Protein AF-A0A1B7NTR4-F1 (afdb_monomer_lite)

Foldseek 3Di:
DWDKADFDFDALVCPCLLPLCVCVAPPHDRVDDDDLQRQAQTEGRMETPDDDDDPVCPPVCVSLVVLVVVLVVQLVVSVVSNHQWYKYKYKDQPPPVVVVVSVVVNAKDWGDDDPSVVPPDDPPRDITMIMHIGGNDPPPPD

Radius of gyration: 15.27 Å; chains: 1; bounding box: 39×49×37 Å

Sequence (142 aa):
MIVLFGPRALPADGSESNTPWKPFLPPANLTEPPDPSSIADCEAAYIALSMSVLVEARRQGLGRKLVGASTEAARVEAISMRASRANIGLWVEAKNDAAQRLYQGCGYSFLPDDPALNAGHGVQIPQVTMGRLVDLFGDTSG

pLDDT: mean 89.48, std 12.36, range [36.53, 98.06]

Secondary structure (DSSP, 8-state):
-EEEEEEEEE-TTSTTTT-TTGGGSTT--TTSPP-HHHHTTSEEEEEEEEE---GGGTTSSHHHHHHHHHHHHHHHHHHHTT-SEEEEEEEEETT-HHHHHHHHTTT-EEPPP-GGGTTS-SS---EEEEEEEEESS-----

Structure (mmCIF, N/CA/C/O backbone):
data_AF-A0A1B7NTR4-F1
#
_entry.id   AF-A0A1B7NTR4-F1
#
loop_
_atom_site.group_PDB
_atom_site.id
_atom_site.type_symbol
_atom_site.label_atom_id
_atom_site.label_alt_id
_atom_site.label_comp_id
_atom_site.label_asym_id
_atom_site.label_entity_id
_atom_site.label_seq_id
_atom_site.pdbx_PDB_ins_code
_atom_site.Cartn_x
_atom_site.Cartn_y
_atom_site.Cartn_z
_atom_site.occupancy
_atom_site.B_iso_or_equiv
_atom_site.auth_seq_id
_atom_site.auth_comp_id
_atom_site.auth_asym_id
_atom_site.auth_atom_id
_atom_site.pdbx_PDB_model_num
ATOM 1 N N . MET A 1 1 ? -16.132 -0.364 2.810 1.00 86.62 1 MET A N 1
ATOM 2 C CA . MET A 1 1 ? -15.562 -0.053 1.483 1.00 86.62 1 MET A CA 1
ATOM 3 C C . MET A 1 1 ? -14.103 0.314 1.663 1.00 86.62 1 MET A C 1
ATOM 5 O O . MET A 1 1 ? -13.777 0.883 2.700 1.00 86.62 1 MET A O 1
ATOM 9 N N . ILE A 1 2 ? -13.253 -0.016 0.695 1.00 91.88 2 ILE A N 1
ATOM 10 C CA . ILE A 1 2 ? -11.892 0.512 0.595 1.00 91.88 2 ILE A CA 1
ATOM 11 C C . ILE A 1 2 ? -11.616 0.876 -0.864 1.00 91.88 2 ILE A C 1
ATOM 13 O O . ILE A 1 2 ? -12.064 0.156 -1.754 1.00 91.88 2 ILE A O 1
ATOM 17 N N . VAL A 1 3 ? -10.948 2.004 -1.096 1.00 92.69 3 VAL A N 1
ATOM 18 C CA . VAL A 1 3 ? -10.570 2.477 -2.434 1.00 92.69 3 VAL A CA 1
ATOM 19 C C . VAL A 1 3 ? -9.054 2.455 -2.537 1.00 92.69 3 VAL A C 1
ATOM 21 O O . VAL A 1 3 ? -8.384 3.131 -1.755 1.00 92.69 3 VAL A O 1
ATOM 24 N N . LEU A 1 4 ? -8.544 1.684 -3.495 1.00 93.69 4 LEU A N 1
ATOM 25 C CA . LEU A 1 4 ? -7.140 1.685 -3.886 1.00 93.69 4 LEU A CA 1
ATOM 26 C C . LEU A 1 4 ? -6.963 2.501 -5.162 1.00 93.69 4 LEU A C 1
ATOM 28 O O . LEU A 1 4 ? -7.804 2.449 -6.058 1.00 93.69 4 LEU A O 1
ATOM 32 N N . PHE A 1 5 ? -5.864 3.237 -5.228 1.00 92.38 5 PHE A N 1
ATOM 33 C CA . PHE A 1 5 ? -5.455 4.011 -6.385 1.00 92.38 5 PHE A CA 1
ATOM 34 C C . PHE A 1 5 ? -4.047 3.599 -6.813 1.00 92.38 5 PHE A C 1
ATOM 36 O O . PHE A 1 5 ? -3.170 3.464 -5.961 1.00 92.38 5 PHE A O 1
ATOM 43 N N . GLY A 1 6 ? -3.843 3.383 -8.111 1.00 93.06 6 GLY A N 1
ATOM 44 C CA . GLY A 1 6 ? -2.630 2.785 -8.670 1.00 93.06 6 GLY A CA 1
ATOM 45 C C . GLY A 1 6 ? -2.956 1.651 -9.652 1.00 93.06 6 GLY A C 1
ATOM 46 O O . GLY A 1 6 ? -4.117 1.533 -10.046 1.00 93.06 6 GLY A O 1
ATOM 47 N N . PRO A 1 7 ? -1.955 0.837 -10.030 1.00 95.06 7 PRO A N 1
ATOM 48 C CA . PRO A 1 7 ? -0.551 0.964 -9.633 1.00 95.06 7 PRO A CA 1
ATOM 49 C C . PRO A 1 7 ? 0.195 2.115 -10.320 1.00 95.06 7 PRO A C 1
ATOM 51 O O . PRO A 1 7 ? -0.222 2.620 -11.359 1.00 95.06 7 PRO A O 1
ATOM 54 N N . ARG A 1 8 ? 1.338 2.507 -9.750 1.00 95.19 8 ARG A N 1
ATOM 55 C CA . ARG A 1 8 ? 2.388 3.295 -10.419 1.00 95.19 8 ARG A CA 1
ATOM 56 C C . ARG A 1 8 ? 3.764 2.716 -10.122 1.00 95.19 8 ARG A C 1
ATOM 58 O O . ARG A 1 8 ? 3.946 2.088 -9.085 1.00 95.19 8 ARG A O 1
ATOM 65 N N . ALA A 1 9 ? 4.715 2.926 -11.025 1.00 95.44 9 ALA A N 1
ATOM 66 C CA . ALA A 1 9 ? 6.058 2.386 -10.875 1.00 95.44 9 ALA A CA 1
ATOM 67 C C . ALA A 1 9 ? 6.826 3.108 -9.764 1.00 95.44 9 ALA A C 1
ATOM 69 O O . ALA A 1 9 ? 6.851 4.340 -9.710 1.00 95.44 9 ALA A O 1
ATOM 70 N N . LEU A 1 10 ? 7.498 2.325 -8.930 1.00 95.81 10 LEU A N 1
ATOM 71 C CA . LEU A 1 10 ? 8.588 2.757 -8.068 1.00 95.81 10 LEU A CA 1
ATOM 72 C C . LEU A 1 10 ? 9.858 1.956 -8.396 1.00 95.81 10 LEU A C 1
ATOM 74 O O . LEU A 1 10 ? 9.757 0.811 -8.852 1.00 95.81 10 LEU A O 1
ATOM 78 N N . PRO A 1 11 ? 11.054 2.527 -8.161 1.00 95.06 11 PRO A N 1
ATOM 79 C CA . PRO A 1 11 ? 12.312 1.813 -8.337 1.00 95.06 11 PRO A CA 1
ATOM 80 C C . PRO A 1 11 ? 12.326 0.466 -7.605 1.00 95.06 11 PRO A C 1
ATOM 82 O O . PRO A 1 11 ? 11.929 0.371 -6.447 1.00 95.06 11 PRO A O 1
ATOM 85 N N . ALA A 1 12 ? 12.816 -0.576 -8.278 1.00 93.00 12 ALA A N 1
ATOM 86 C CA . ALA A 1 12 ? 12.866 -1.940 -7.745 1.00 93.00 12 ALA A CA 1
ATOM 87 C C . ALA A 1 12 ? 13.892 -2.132 -6.614 1.00 93.00 12 ALA A C 1
ATOM 89 O O . ALA A 1 12 ? 13.837 -3.113 -5.876 1.00 93.00 12 ALA A O 1
ATOM 90 N N . ASP A 1 13 ? 14.847 -1.208 -6.491 1.00 92.81 13 ASP A N 1
ATOM 91 C CA . ASP A 1 13 ? 15.928 -1.251 -5.504 1.00 92.81 13 ASP A CA 1
ATOM 92 C C . ASP A 1 13 ? 15.470 -0.908 -4.074 1.00 92.81 13 ASP A C 1
ATOM 94 O O . ASP A 1 13 ? 16.250 -1.013 -3.128 1.00 92.81 13 ASP A O 1
ATOM 98 N N . GLY A 1 14 ? 14.205 -0.514 -3.900 1.00 91.81 14 GLY A N 1
ATOM 99 C CA . GLY A 1 14 ? 13.627 -0.147 -2.612 1.00 91.81 14 GLY A CA 1
ATOM 100 C C . GLY A 1 14 ? 14.039 1.212 -2.070 1.00 91.81 14 GLY A C 1
ATOM 101 O O . GLY A 1 14 ? 13.653 1.556 -0.952 1.00 91.81 14 GLY A O 1
ATOM 102 N N . SER A 1 15 ? 14.776 2.007 -2.848 1.00 92.88 15 SER A N 1
ATOM 103 C CA . SER A 1 15 ? 15.200 3.357 -2.458 1.00 92.88 15 SER A CA 1
ATOM 104 C C . SER A 1 15 ? 14.021 4.276 -2.117 1.00 92.88 15 SER A C 1
ATOM 106 O O . SER A 1 15 ? 14.155 5.180 -1.291 1.00 92.88 15 SER A O 1
ATOM 108 N N . GLU A 1 16 ? 12.850 4.010 -2.698 1.00 94.31 16 GLU A N 1
ATOM 109 C CA . GLU A 1 16 ? 11.631 4.801 -2.525 1.00 94.31 16 GLU A CA 1
ATOM 110 C C . GLU A 1 16 ? 10.479 4.015 -1.878 1.00 94.31 16 GLU A C 1
ATOM 112 O O . GLU A 1 16 ? 9.351 4.502 -1.820 1.00 94.31 16 GLU A O 1
ATOM 117 N N . SER A 1 17 ? 10.727 2.818 -1.324 1.00 95.19 17 SER A N 1
ATOM 118 C CA . SER A 1 17 ? 9.637 2.009 -0.756 1.00 95.19 17 SER A CA 1
ATOM 119 C C . SER A 1 17 ? 8.926 2.685 0.423 1.00 95.19 17 SER A C 1
ATOM 121 O O . SER A 1 17 ? 7.766 2.384 0.698 1.00 95.19 17 SER A O 1
ATOM 123 N N . ASN A 1 18 ? 9.601 3.608 1.114 1.00 95.88 18 ASN A N 1
ATOM 124 C CA . ASN A 1 18 ? 9.036 4.361 2.235 1.00 95.88 18 ASN A CA 1
ATOM 125 C C . ASN A 1 18 ? 8.164 5.552 1.807 1.00 95.88 18 ASN A C 1
ATOM 127 O O . ASN A 1 18 ? 7.592 6.214 2.669 1.00 95.88 18 ASN A O 1
ATOM 131 N N . THR A 1 19 ? 8.054 5.836 0.507 1.00 94.56 19 THR A N 1
ATOM 132 C CA . THR A 1 19 ? 7.269 6.954 -0.035 1.00 94.56 19 THR A CA 1
ATOM 133 C C . THR A 1 19 ? 6.333 6.498 -1.168 1.00 94.56 19 THR A C 1
ATOM 135 O O . THR A 1 19 ? 6.366 7.048 -2.271 1.00 94.56 19 THR A O 1
ATOM 138 N N . PRO A 1 20 ? 5.422 5.530 -0.914 1.00 94.81 20 PRO A N 1
ATOM 139 C CA . PRO A 1 20 ? 4.531 4.944 -1.929 1.00 94.81 20 PRO A CA 1
ATOM 140 C C . PRO A 1 20 ? 3.629 5.950 -2.659 1.00 94.81 20 PRO A C 1
ATOM 142 O O . PRO A 1 20 ? 3.102 5.660 -3.729 1.00 94.81 20 PRO A O 1
ATOM 145 N N . TRP A 1 21 ? 3.445 7.147 -2.104 1.00 92.81 21 TRP A N 1
ATOM 146 C CA . TRP A 1 21 ? 2.666 8.227 -2.707 1.00 92.81 21 TRP A CA 1
ATOM 147 C C . TRP A 1 21 ? 3.432 9.067 -3.729 1.00 92.81 21 TRP A C 1
ATOM 149 O O . TRP A 1 21 ? 2.800 9.781 -4.505 1.00 92.81 21 TRP A O 1
ATOM 159 N N . LYS A 1 22 ? 4.768 9.011 -3.755 1.00 92.19 22 LYS A N 1
ATOM 160 C CA . LYS A 1 22 ? 5.596 9.892 -4.589 1.00 92.19 22 LYS A CA 1
ATOM 161 C C . LYS A 1 22 ? 5.212 9.875 -6.082 1.00 92.19 22 LYS A C 1
ATOM 163 O O . LYS A 1 22 ? 5.091 10.964 -6.643 1.00 92.19 22 LYS A O 1
ATOM 168 N N . PRO A 1 23 ? 4.898 8.726 -6.721 1.00 92.19 23 PRO A N 1
ATOM 169 C CA . PRO A 1 23 ? 4.478 8.688 -8.131 1.00 92.19 23 PRO A CA 1
ATOM 170 C C . PRO A 1 23 ? 3.113 9.335 -8.418 1.00 92.19 23 PRO A C 1
ATOM 172 O O . PRO A 1 23 ? 2.726 9.489 -9.579 1.00 92.19 23 PRO A O 1
ATOM 175 N N . PHE A 1 24 ? 2.359 9.658 -7.367 1.00 91.19 24 PHE A N 1
ATOM 176 C CA . PHE A 1 24 ? 1.021 10.239 -7.423 1.00 91.19 24 PHE A CA 1
ATOM 177 C C . PHE A 1 24 ? 1.013 11.736 -7.085 1.00 91.19 24 PHE A C 1
ATOM 179 O O . PHE A 1 24 ? -0.036 12.375 -7.158 1.00 91.19 24 PHE A O 1
ATOM 186 N N . LEU A 1 25 ? 2.161 12.305 -6.710 1.00 88.94 25 LEU A N 1
ATOM 187 C CA . LEU A 1 25 ? 2.305 13.735 -6.459 1.00 88.94 25 LEU A CA 1
ATOM 188 C C . LEU A 1 25 ? 2.560 14.499 -7.771 1.00 88.94 25 LEU A C 1
ATOM 190 O O . LEU A 1 25 ? 3.062 13.918 -8.738 1.00 88.94 25 LEU A O 1
ATOM 194 N N . PRO A 1 26 ? 2.232 15.804 -7.839 1.00 84.75 26 PRO A N 1
ATOM 195 C CA . PRO A 1 26 ? 2.530 16.628 -9.007 1.00 84.75 26 PRO A CA 1
ATOM 196 C C . PRO A 1 26 ? 3.996 16.482 -9.451 1.00 84.75 26 PRO A C 1
ATOM 198 O O . PRO A 1 26 ? 4.887 16.477 -8.600 1.00 84.75 26 PRO A O 1
ATOM 201 N N . PRO A 1 27 ? 4.269 16.380 -10.765 1.00 86.06 27 PRO A N 1
ATOM 202 C CA . PRO A 1 27 ? 3.379 16.659 -11.897 1.00 86.06 27 PRO A CA 1
ATOM 203 C C . PRO A 1 27 ? 2.569 15.449 -12.415 1.00 86.06 27 PRO A C 1
ATOM 205 O O . PRO A 1 27 ? 2.167 15.444 -13.576 1.00 86.06 27 PRO A O 1
ATOM 208 N N . ALA A 1 28 ? 2.332 14.416 -11.600 1.00 85.19 28 ALA A N 1
ATOM 209 C CA . ALA A 1 28 ? 1.614 13.213 -12.021 1.00 85.19 28 ALA A CA 1
ATOM 210 C C . ALA A 1 28 ? 0.239 13.496 -12.665 1.00 85.19 28 ALA A C 1
ATOM 212 O O . ALA A 1 28 ? -0.614 14.169 -12.084 1.00 85.19 28 ALA A O 1
ATOM 213 N N . ASN A 1 29 ? -0.010 12.904 -13.839 1.00 86.38 29 ASN A N 1
ATOM 214 C CA . ASN A 1 29 ? -1.332 12.888 -14.459 1.00 86.38 29 ASN A CA 1
ATOM 215 C C . ASN A 1 29 ? -2.181 11.742 -13.890 1.00 86.38 29 ASN A C 1
ATOM 217 O O . ASN A 1 29 ? -2.050 10.601 -14.324 1.00 86.38 29 ASN A O 1
ATOM 221 N N . LEU A 1 30 ? -3.050 12.029 -12.921 1.00 84.38 30 LEU A N 1
ATOM 222 C CA . LEU A 1 30 ? -3.840 11.014 -12.210 1.00 84.38 30 LEU A CA 1
ATOM 223 C C . LEU A 1 30 ? -5.012 10.433 -13.024 1.00 84.38 30 LEU A C 1
ATOM 225 O O . LEU A 1 30 ? -5.661 9.503 -12.556 1.00 84.38 30 LEU A O 1
ATOM 229 N N . THR A 1 31 ? -5.299 10.955 -14.219 1.00 85.50 31 THR A N 1
ATOM 230 C CA . THR A 1 31 ? -6.350 10.413 -15.103 1.00 85.50 31 THR A CA 1
ATOM 231 C C . THR A 1 31 ? -5.808 9.439 -16.145 1.00 85.50 31 THR A C 1
ATOM 233 O O . THR A 1 31 ? -6.587 8.780 -16.832 1.00 85.50 31 THR A O 1
ATOM 236 N N . GLU A 1 32 ? -4.484 9.336 -16.264 1.00 84.75 32 GLU A N 1
ATOM 237 C CA . GLU A 1 32 ? -3.830 8.395 -17.162 1.00 84.75 32 GLU A CA 1
ATOM 238 C C . GLU A 1 32 ? -3.915 6.970 -16.596 1.00 84.75 32 GLU A C 1
ATOM 240 O O . GLU A 1 32 ? -3.587 6.764 -15.419 1.00 84.75 32 GLU A O 1
ATOM 245 N N . PRO A 1 33 ? -4.361 5.983 -17.397 1.00 82.56 33 PRO A N 1
ATOM 246 C CA . PRO A 1 33 ? -4.359 4.595 -16.967 1.00 82.56 33 PRO A CA 1
ATOM 247 C C . PRO A 1 33 ? -2.919 4.096 -16.774 1.00 82.56 33 PRO A C 1
ATOM 249 O O . PRO A 1 33 ? -2.016 4.535 -17.486 1.00 82.56 33 PRO A O 1
ATOM 252 N N . PRO A 1 34 ? -2.688 3.157 -15.845 1.00 81.81 34 PRO A N 1
ATOM 253 C CA . PRO A 1 34 ? -1.375 2.550 -15.680 1.00 81.81 34 PRO A CA 1
ATOM 254 C C . PRO A 1 34 ? -0.967 1.803 -16.955 1.00 81.81 34 PRO A C 1
ATOM 256 O O . PRO A 1 34 ? -1.748 1.018 -17.493 1.00 81.81 34 PRO A O 1
ATOM 259 N N . ASP A 1 35 ? 0.264 2.023 -17.416 1.00 86.75 35 ASP A N 1
ATOM 260 C CA . ASP A 1 35 ? 0.887 1.222 -18.470 1.00 86.75 35 ASP A CA 1
ATOM 261 C C . ASP A 1 35 ? 1.553 -0.010 -17.832 1.00 86.75 35 ASP A C 1
ATOM 263 O O . ASP A 1 35 ? 2.566 0.151 -17.142 1.00 86.75 35 ASP A O 1
ATOM 267 N N . PRO A 1 36 ? 1.053 -1.241 -18.061 1.00 87.56 36 PRO A N 1
ATOM 268 C CA . PRO A 1 36 ? 1.641 -2.450 -17.485 1.00 87.56 36 PRO A CA 1
ATOM 269 C C . PRO A 1 36 ? 3.126 -2.629 -17.820 1.00 87.56 36 PRO A C 1
ATOM 271 O O . PRO A 1 36 ? 3.861 -3.221 -17.034 1.00 87.56 36 PRO A O 1
ATOM 274 N N . SER A 1 37 ? 3.593 -2.119 -18.966 1.00 89.69 37 SER A N 1
ATOM 275 C CA . SER A 1 37 ? 5.003 -2.225 -19.351 1.00 89.69 37 SER A CA 1
ATOM 276 C C . SER A 1 37 ? 5.919 -1.358 -18.488 1.00 89.69 37 SER A C 1
ATOM 278 O O . SER A 1 37 ? 7.049 -1.754 -18.219 1.00 89.69 37 SER A O 1
ATOM 280 N N . SER A 1 38 ? 5.404 -0.232 -17.985 1.00 90.88 38 SER A N 1
ATOM 281 C CA . SER A 1 38 ? 6.121 0.668 -17.075 1.00 90.88 38 SER A CA 1
ATOM 282 C C . SER A 1 38 ? 6.257 0.116 -15.652 1.00 90.88 38 SER A C 1
ATOM 284 O O . SER A 1 38 ? 7.097 0.585 -14.892 1.00 90.88 38 SER A O 1
ATOM 286 N N . ILE A 1 39 ? 5.427 -0.869 -15.290 1.00 95.62 39 ILE A N 1
ATOM 287 C CA . ILE A 1 39 ? 5.394 -1.506 -13.966 1.00 95.62 39 ILE A CA 1
ATOM 288 C C . ILE A 1 39 ? 6.246 -2.781 -13.924 1.00 95.62 39 ILE A C 1
ATOM 290 O O . ILE A 1 39 ? 6.643 -3.216 -12.843 1.00 95.62 39 ILE A O 1
ATOM 294 N N . ALA A 1 40 ? 6.519 -3.393 -15.079 1.00 95.62 40 ALA A N 1
ATOM 295 C CA . ALA A 1 40 ? 7.290 -4.627 -15.150 1.00 95.62 40 ALA A CA 1
ATOM 296 C C . ALA A 1 40 ? 8.660 -4.460 -14.474 1.00 95.62 40 ALA A C 1
ATOM 298 O O . ALA A 1 40 ? 9.351 -3.467 -14.687 1.00 95.62 40 ALA A O 1
ATOM 299 N N . ASP A 1 41 ? 9.019 -5.428 -13.631 1.00 94.88 41 ASP A N 1
ATOM 300 C CA . ASP A 1 41 ? 10.233 -5.462 -12.807 1.00 94.88 41 ASP A CA 1
ATOM 301 C C . ASP A 1 41 ? 10.369 -4.314 -11.781 1.00 94.88 41 ASP A C 1
ATOM 303 O O . ASP A 1 41 ? 11.299 -4.313 -10.976 1.00 94.88 41 ASP A O 1
ATOM 307 N N . CYS A 1 42 ? 9.420 -3.375 -11.731 1.00 96.06 42 CYS A N 1
ATOM 308 C CA . CYS A 1 42 ? 9.337 -2.293 -10.751 1.00 96.06 42 CYS A CA 1
ATOM 309 C C . CYS A 1 42 ? 8.498 -2.682 -9.528 1.00 96.06 42 CYS A C 1
ATOM 311 O O . CYS A 1 42 ? 7.761 -3.670 -9.523 1.00 96.06 42 CYS A O 1
ATOM 313 N N . GLU A 1 43 ? 8.566 -1.869 -8.477 1.00 96.81 43 GLU A N 1
ATOM 314 C CA . GLU A 1 43 ? 7.568 -1.927 -7.412 1.00 96.81 43 GLU A CA 1
ATOM 315 C C . GLU A 1 43 ? 6.253 -1.319 -7.903 1.00 96.81 43 GLU A C 1
ATOM 317 O O . GLU A 1 43 ? 6.226 -0.190 -8.395 1.00 96.81 43 GLU A O 1
ATOM 322 N N . ALA A 1 44 ? 5.149 -2.040 -7.727 1.00 97.50 44 ALA A N 1
ATOM 323 C CA . ALA A 1 44 ? 3.816 -1.521 -7.992 1.00 97.50 44 ALA A CA 1
ATOM 324 C C . ALA A 1 44 ? 3.313 -0.752 -6.763 1.00 97.50 44 ALA A C 1
ATOM 326 O O . ALA A 1 44 ? 2.898 -1.353 -5.769 1.00 97.50 44 ALA A O 1
ATOM 327 N N . ALA A 1 45 ? 3.360 0.576 -6.820 1.00 97.38 45 ALA A N 1
ATOM 328 C CA . ALA A 1 45 ? 2.895 1.461 -5.761 1.00 97.38 45 ALA A CA 1
ATOM 329 C C . ALA A 1 45 ? 1.382 1.683 -5.831 1.00 97.38 45 ALA A C 1
ATOM 331 O O . ALA A 1 45 ? 0.839 1.976 -6.895 1.00 97.38 45 ALA A O 1
ATOM 332 N N . TYR A 1 46 ? 0.719 1.608 -4.683 1.00 97.19 46 TYR A N 1
ATOM 333 C CA . TYR A 1 46 ? -0.708 1.844 -4.500 1.00 97.19 46 TYR A CA 1
ATOM 334 C C . TYR A 1 46 ? -0.941 2.777 -3.313 1.00 97.19 46 TYR A C 1
ATOM 336 O O . TYR A 1 46 ? -0.205 2.748 -2.327 1.00 97.19 46 TYR A O 1
ATOM 344 N N . ILE A 1 47 ? -2.029 3.541 -3.359 1.00 95.19 47 ILE A N 1
ATOM 345 C CA . ILE A 1 47 ? -2.507 4.364 -2.247 1.00 95.19 47 ILE A CA 1
ATOM 346 C C . ILE A 1 47 ? -3.923 3.936 -1.861 1.00 95.19 47 ILE A C 1
ATOM 348 O O . ILE A 1 47 ? -4.816 3.905 -2.706 1.00 95.19 47 ILE A O 1
ATOM 352 N N . ALA A 1 48 ? -4.173 3.691 -0.574 1.00 94.81 48 ALA A N 1
ATOM 353 C CA . ALA A 1 48 ? -5.528 3.563 -0.046 1.00 94.81 48 ALA A CA 1
ATOM 354 C C . ALA A 1 48 ? -6.088 4.944 0.351 1.00 94.81 48 ALA A C 1
ATOM 356 O O . ALA A 1 48 ? -5.639 5.546 1.325 1.00 94.81 48 ALA A O 1
ATOM 357 N N . LEU A 1 49 ? -7.076 5.448 -0.399 1.00 86.44 49 LEU A N 1
ATOM 358 C CA . LEU A 1 49 ? -7.606 6.817 -0.248 1.00 86.44 49 LEU A CA 1
ATOM 359 C C . LEU A 1 49 ? -8.835 6.919 0.665 1.00 86.44 49 LEU A C 1
ATOM 361 O O . LEU A 1 49 ? -9.164 7.993 1.163 1.00 86.44 49 LEU A O 1
ATOM 365 N N . SER A 1 50 ? -9.548 5.818 0.883 1.00 85.19 50 SER A N 1
ATOM 366 C CA . SER A 1 50 ? -10.720 5.803 1.757 1.00 85.19 50 SER A CA 1
ATOM 367 C C . SER A 1 50 ? -10.957 4.402 2.281 1.00 85.19 50 SER A C 1
ATOM 369 O O . SER A 1 50 ? -10.946 3.449 1.504 1.00 85.19 50 SER A O 1
ATOM 371 N N . MET A 1 51 ? -11.214 4.278 3.582 1.00 87.50 51 MET A N 1
ATOM 372 C CA . MET A 1 51 ? -11.669 3.038 4.194 1.00 87.50 51 MET A CA 1
ATOM 373 C C . MET A 1 51 ? -12.774 3.330 5.204 1.00 87.50 51 MET A C 1
ATOM 375 O O . MET A 1 51 ? -12.616 4.143 6.113 1.00 87.50 51 MET A O 1
ATOM 379 N N . SER A 1 52 ? -13.894 2.624 5.075 1.00 88.50 52 SER A N 1
ATOM 380 C CA . SER A 1 52 ? -15.027 2.775 5.982 1.00 88.50 52 SER A CA 1
ATOM 381 C C . SER A 1 52 ? -15.707 1.445 6.291 1.00 88.50 52 SER A C 1
ATOM 383 O O . SER A 1 52 ? -15.870 0.565 5.437 1.00 88.50 52 SER A O 1
ATOM 385 N N . VAL A 1 53 ? -16.129 1.322 7.548 1.00 89.75 53 VAL A N 1
ATOM 386 C CA . VAL A 1 53 ? -17.027 0.279 8.047 1.00 89.75 53 VAL A CA 1
ATOM 387 C C . VAL A 1 53 ? -18.169 0.990 8.763 1.00 89.75 53 VAL A C 1
ATOM 389 O O . VAL A 1 53 ? -17.914 1.833 9.636 1.00 89.75 53 VAL A O 1
ATOM 392 N N . LEU A 1 54 ? -19.405 0.651 8.382 1.00 89.88 54 LEU A N 1
ATOM 393 C CA . LEU A 1 54 ? -20.624 1.151 9.023 1.00 89.88 54 LEU A CA 1
ATOM 394 C C . LEU A 1 54 ? -20.555 0.923 10.532 1.00 89.88 54 LEU A C 1
ATOM 396 O O . LEU A 1 54 ? -20.035 -0.105 10.970 1.00 89.88 54 LEU A O 1
ATOM 400 N N . VAL A 1 55 ? -21.030 1.890 11.319 1.00 88.75 55 VAL A N 1
ATOM 401 C CA . VAL A 1 55 ? -20.871 1.900 12.784 1.00 88.75 55 VAL A CA 1
ATOM 402 C C . VAL A 1 55 ? -21.435 0.624 13.405 1.00 88.75 55 VAL A C 1
ATOM 404 O O . VAL A 1 55 ? -20.774 -0.001 14.232 1.00 88.75 55 VAL A O 1
ATOM 407 N N . GLU A 1 56 ? -22.591 0.191 12.917 1.00 93.06 56 GLU A N 1
ATOM 408 C CA . GLU A 1 56 ? -23.342 -0.995 13.329 1.00 93.06 56 GLU A CA 1
ATOM 409 C C . GLU A 1 56 ? -22.575 -2.296 13.045 1.00 93.06 56 GLU A C 1
ATOM 411 O O . GLU A 1 56 ? -22.769 -3.310 13.712 1.00 93.06 56 GLU A O 1
ATOM 416 N N . ALA A 1 57 ? -21.666 -2.263 12.070 1.00 89.62 57 ALA A N 1
ATOM 417 C CA . ALA A 1 57 ? -20.898 -3.410 11.603 1.00 89.62 57 ALA A CA 1
ATOM 418 C C . ALA A 1 57 ? -19.447 -3.427 12.138 1.00 89.62 57 ALA A C 1
ATOM 420 O O . ALA A 1 57 ? -18.644 -4.307 11.803 1.00 89.62 57 ALA A O 1
ATOM 421 N N . ARG A 1 58 ? -19.067 -2.450 12.976 1.00 90.38 58 ARG A N 1
ATOM 422 C CA . ARG A 1 58 ? -17.730 -2.384 13.589 1.00 90.38 58 ARG A CA 1
ATOM 423 C C . ARG A 1 58 ? -17.533 -3.504 14.609 1.00 90.38 58 ARG A C 1
ATOM 425 O O . ARG A 1 58 ? -18.477 -4.078 15.133 1.00 90.38 58 ARG A O 1
ATOM 432 N N . ARG A 1 59 ? -16.263 -3.812 14.903 1.00 90.44 59 ARG A N 1
ATOM 433 C CA . ARG A 1 59 ? -15.827 -4.865 15.851 1.00 90.44 59 ARG A CA 1
ATOM 434 C C . ARG A 1 59 ? -16.221 -6.302 15.472 1.00 90.44 59 ARG A C 1
ATOM 436 O O . ARG A 1 59 ? -15.926 -7.217 16.225 1.00 90.44 59 ARG A O 1
ATOM 443 N N . GLN A 1 60 ? -16.766 -6.514 14.275 1.00 93.69 60 GLN A N 1
ATOM 444 C CA . GLN A 1 60 ? -17.090 -7.837 13.720 1.00 93.69 60 GLN A CA 1
ATOM 445 C C . GLN A 1 60 ? -15.998 -8.370 12.767 1.00 93.69 60 GLN A C 1
ATOM 447 O O . GLN A 1 60 ? -16.228 -9.258 11.951 1.00 93.69 60 GLN A O 1
ATOM 452 N N . GLY A 1 61 ? -14.799 -7.775 12.795 1.00 94.00 61 GLY A N 1
ATOM 453 C CA . GLY A 1 61 ? -13.677 -8.168 11.932 1.00 94.00 61 GLY A CA 1
ATOM 454 C C . GLY A 1 61 ? -13.774 -7.707 10.470 1.00 94.00 61 GLY A C 1
ATOM 455 O O . GLY A 1 61 ? -12.851 -7.962 9.701 1.00 94.00 61 GLY A O 1
ATOM 456 N N . LEU A 1 62 ? -14.829 -6.985 10.075 1.00 94.81 62 LEU A N 1
ATOM 457 C CA . LEU A 1 62 ? -15.010 -6.519 8.691 1.00 94.81 62 LEU A CA 1
ATOM 458 C C . LEU A 1 62 ? -13.885 -5.604 8.203 1.00 94.81 62 LEU A C 1
ATOM 460 O O . LEU A 1 62 ? -13.473 -5.720 7.056 1.00 94.81 62 LEU A O 1
ATOM 464 N N . GLY A 1 63 ? -13.345 -4.742 9.070 1.00 94.75 63 GLY A N 1
ATOM 465 C CA . GLY A 1 63 ? -12.203 -3.898 8.712 1.00 94.75 63 GLY A CA 1
ATOM 466 C C . GLY A 1 63 ? -10.989 -4.728 8.286 1.00 94.75 63 GLY A C 1
ATOM 467 O O . GLY A 1 63 ? -10.418 -4.487 7.230 1.00 94.75 63 GLY A O 1
ATOM 468 N N . ARG A 1 64 ? -10.664 -5.778 9.049 1.00 95.88 64 ARG A N 1
ATOM 469 C CA . ARG A 1 64 ? -9.563 -6.701 8.731 1.00 95.88 64 ARG A CA 1
ATOM 470 C C . ARG A 1 64 ? -9.817 -7.442 7.420 1.00 95.88 64 ARG A C 1
ATOM 472 O O . ARG A 1 64 ? -8.904 -7.569 6.614 1.00 95.88 64 ARG A O 1
ATOM 479 N N . LYS A 1 65 ? -11.055 -7.899 7.197 1.00 95.56 65 LYS A N 1
ATOM 480 C CA . LYS A 1 65 ? -11.445 -8.559 5.942 1.00 95.56 65 LYS A CA 1
ATOM 481 C C . LYS A 1 65 ? -11.293 -7.627 4.738 1.00 95.56 65 LYS A C 1
ATOM 483 O O . LYS A 1 65 ? -10.764 -8.058 3.724 1.00 95.56 65 L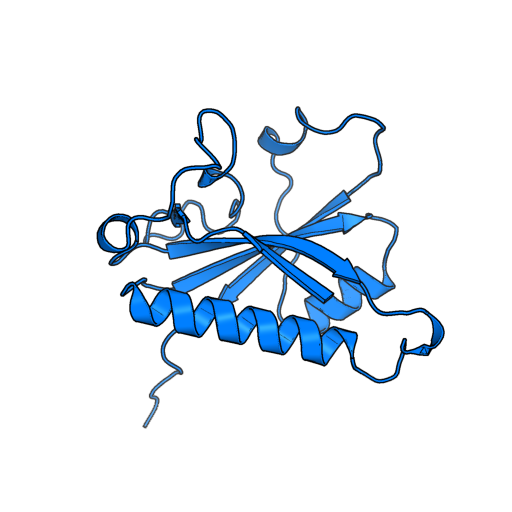YS A O 1
ATOM 488 N N . LEU A 1 66 ? -11.713 -6.365 4.860 1.00 95.44 66 LEU A N 1
ATOM 489 C CA . LEU A 1 66 ? -11.576 -5.369 3.794 1.00 95.44 66 LEU A CA 1
ATOM 490 C C . LEU A 1 66 ? -10.109 -5.079 3.466 1.00 95.44 66 LEU A C 1
ATOM 492 O O . LEU A 1 66 ? -9.756 -5.125 2.295 1.00 95.44 66 LEU A O 1
ATOM 496 N N . VAL A 1 67 ? -9.265 -4.840 4.478 1.00 96.31 67 VAL A N 1
ATOM 497 C CA . VAL A 1 67 ? -7.825 -4.595 4.271 1.00 96.31 67 VAL A CA 1
ATOM 498 C C . VAL A 1 67 ? -7.157 -5.809 3.630 1.00 96.31 67 VAL A C 1
ATOM 500 O O . VAL A 1 67 ? -6.430 -5.663 2.655 1.00 96.31 67 VAL A O 1
ATOM 503 N N . GLY A 1 68 ? -7.440 -7.016 4.128 1.00 96.00 68 GLY A N 1
ATOM 504 C CA . GLY A 1 68 ? -6.900 -8.247 3.550 1.00 96.00 68 GLY A CA 1
ATOM 505 C C . GLY A 1 68 ? -7.309 -8.435 2.089 1.00 96.00 68 GLY A C 1
ATOM 506 O O . GLY A 1 68 ? -6.454 -8.685 1.246 1.00 96.00 68 GLY A O 1
ATOM 507 N N . ALA A 1 69 ? -8.594 -8.248 1.777 1.00 95.69 69 ALA A N 1
ATOM 508 C CA . ALA A 1 69 ? -9.101 -8.364 0.413 1.00 95.69 69 ALA A CA 1
ATOM 509 C C . ALA A 1 69 ? -8.494 -7.314 -0.530 1.00 95.69 69 ALA A C 1
ATOM 511 O O . ALA A 1 69 ? -8.164 -7.644 -1.664 1.00 95.69 69 ALA A O 1
ATOM 512 N N . SER A 1 70 ? -8.304 -6.070 -0.077 1.00 96.06 70 SER A N 1
ATOM 513 C CA . SER A 1 70 ? -7.662 -5.041 -0.900 1.00 96.06 70 SER A CA 1
ATOM 514 C C . SER A 1 70 ? -6.175 -5.299 -1.108 1.00 96.06 70 SER A C 1
ATOM 516 O O . SER A 1 70 ? -5.683 -5.106 -2.213 1.00 96.06 70 SER A O 1
ATOM 518 N N . THR A 1 71 ? -5.456 -5.761 -0.078 1.00 96.75 71 THR A N 1
ATOM 519 C CA . THR A 1 71 ? -4.049 -6.155 -0.231 1.00 96.75 71 THR A CA 1
ATOM 520 C C . THR A 1 71 ? -3.923 -7.288 -1.246 1.00 96.75 71 THR A C 1
ATOM 522 O O . THR A 1 71 ? -3.061 -7.225 -2.116 1.00 96.75 71 THR A O 1
ATOM 525 N N . GLU A 1 72 ? -4.797 -8.293 -1.172 1.00 96.81 72 GLU A N 1
ATOM 526 C CA . GLU A 1 72 ? -4.776 -9.406 -2.121 1.00 96.81 72 GLU A CA 1
ATOM 527 C C . GLU A 1 72 ? -5.123 -8.954 -3.544 1.00 96.81 72 GLU A C 1
ATOM 529 O O . GLU A 1 72 ? -4.459 -9.363 -4.490 1.00 96.81 72 GLU A O 1
ATOM 534 N N . ALA A 1 73 ? -6.098 -8.055 -3.705 1.00 96.06 73 ALA A N 1
ATOM 535 C CA . ALA A 1 73 ? -6.419 -7.477 -5.008 1.00 96.06 73 ALA A CA 1
ATOM 536 C C . ALA A 1 73 ? -5.214 -6.739 -5.622 1.00 96.06 73 ALA A C 1
ATOM 538 O O . ALA A 1 73 ? -4.861 -7.010 -6.767 1.00 96.06 73 ALA A O 1
ATOM 539 N N . ALA A 1 74 ? -4.534 -5.887 -4.844 1.00 96.75 74 ALA A N 1
ATOM 540 C CA . ALA A 1 74 ? -3.323 -5.189 -5.284 1.00 96.75 74 ALA A CA 1
ATOM 541 C C . ALA A 1 74 ? -2.180 -6.157 -5.630 1.00 96.75 74 ALA A C 1
ATOM 543 O O . ALA A 1 74 ? -1.449 -5.947 -6.596 1.00 96.75 74 ALA A O 1
ATOM 544 N N . ARG A 1 75 ? -2.028 -7.242 -4.860 1.00 97.44 75 ARG A N 1
ATOM 545 C CA . ARG A 1 75 ? -1.037 -8.289 -5.129 1.00 97.44 75 ARG A CA 1
ATOM 546 C C . ARG A 1 75 ? -1.322 -8.997 -6.455 1.00 97.44 75 ARG A C 1
ATOM 548 O O . ARG A 1 75 ? -0.416 -9.140 -7.271 1.00 97.44 75 ARG A O 1
ATOM 555 N N . VAL A 1 76 ? -2.562 -9.432 -6.680 1.00 96.81 76 VAL A N 1
ATOM 556 C CA . VAL A 1 76 ? -2.976 -10.107 -7.924 1.00 96.81 76 VAL A CA 1
ATOM 557 C C . VAL A 1 76 ? -2.791 -9.190 -9.134 1.00 96.81 76 VAL A C 1
ATOM 559 O O . VAL A 1 76 ? -2.266 -9.625 -10.158 1.00 96.81 76 VAL A O 1
ATOM 562 N N . GLU A 1 77 ? -3.159 -7.915 -9.008 1.00 95.94 77 GLU A N 1
ATOM 563 C CA . GLU A 1 77 ? -2.937 -6.913 -10.051 1.00 95.94 77 GLU A CA 1
ATOM 564 C C . GLU A 1 77 ? -1.439 -6.713 -10.336 1.00 95.94 77 GLU A C 1
ATOM 566 O O . GLU A 1 77 ? -1.019 -6.809 -11.490 1.00 95.94 77 GLU A O 1
ATOM 571 N N . ALA A 1 78 ? -0.606 -6.559 -9.301 1.00 96.50 78 ALA A N 1
ATOM 572 C CA . ALA A 1 78 ? 0.845 -6.422 -9.441 1.00 96.50 78 ALA A CA 1
ATOM 573 C C . ALA A 1 78 ? 1.493 -7.639 -10.133 1.00 96.50 78 ALA A C 1
ATOM 575 O O . ALA A 1 78 ? 2.355 -7.470 -10.997 1.00 96.50 78 ALA A O 1
ATOM 576 N N . ILE A 1 79 ? 1.035 -8.862 -9.825 1.00 96.50 79 ILE A N 1
ATOM 577 C CA . ILE A 1 79 ? 1.468 -10.090 -10.518 1.00 96.50 79 ILE A CA 1
ATOM 578 C C . ILE A 1 79 ? 1.143 -10.013 -12.007 1.00 96.50 79 ILE A C 1
ATOM 580 O O . ILE A 1 79 ? 1.995 -10.325 -12.840 1.00 96.50 79 ILE A O 1
ATOM 584 N N . SER A 1 80 ? -0.073 -9.582 -12.356 1.00 95.00 80 SER A N 1
ATOM 585 C CA . SER A 1 80 ? -0.503 -9.490 -13.757 1.00 95.00 80 SER A CA 1
ATOM 586 C C . SER A 1 80 ? 0.347 -8.514 -14.581 1.00 95.00 80 SER A C 1
ATOM 588 O O . SER A 1 80 ? 0.477 -8.681 -15.793 1.00 95.00 80 SER A O 1
ATOM 590 N N . MET A 1 81 ? 0.982 -7.544 -13.915 1.00 95.25 81 MET A N 1
ATOM 591 C CA . MET A 1 81 ? 1.873 -6.554 -14.521 1.00 95.25 81 MET A CA 1
ATOM 592 C C . MET A 1 81 ? 3.359 -6.929 -14.433 1.00 95.25 81 MET A C 1
ATOM 594 O O . MET A 1 81 ? 4.202 -6.168 -14.895 1.00 95.25 81 MET A O 1
ATOM 598 N N . ARG A 1 82 ? 3.695 -8.105 -13.879 1.00 95.44 82 ARG A N 1
ATOM 599 C CA . ARG A 1 82 ? 5.079 -8.556 -13.637 1.00 95.44 82 ARG A CA 1
ATOM 600 C C . ARG A 1 82 ? 5.889 -7.581 -12.774 1.00 95.44 82 ARG A C 1
ATOM 602 O O . ARG A 1 82 ? 7.082 -7.411 -12.999 1.00 95.44 82 ARG A O 1
ATOM 609 N N . ALA A 1 83 ? 5.246 -6.931 -11.807 1.00 96.94 83 ALA A N 1
ATOM 610 C CA . ALA A 1 83 ? 5.957 -6.153 -10.799 1.00 96.94 83 ALA A CA 1
ATOM 611 C C . ALA A 1 83 ? 6.895 -7.059 -9.977 1.00 96.94 83 ALA A C 1
ATOM 613 O O . ALA A 1 83 ? 6.708 -8.274 -9.920 1.00 96.94 83 ALA A O 1
ATOM 614 N N . SER A 1 84 ? 7.874 -6.476 -9.292 1.00 96.00 84 SER A N 1
ATOM 615 C CA . SER A 1 84 ? 8.734 -7.198 -8.345 1.00 96.00 84 SER A CA 1
ATOM 616 C C . SER A 1 84 ? 8.053 -7.406 -6.985 1.00 96.00 84 SER A C 1
A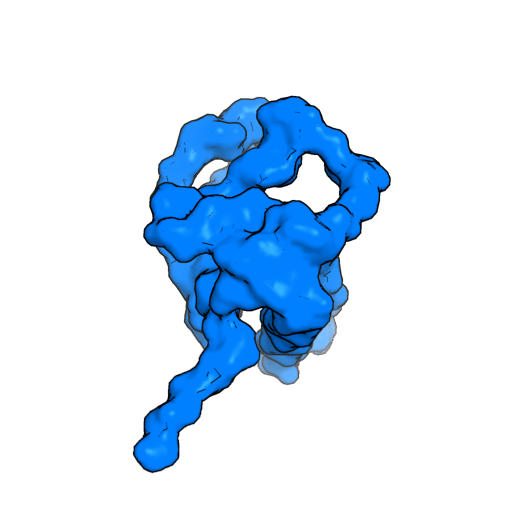TOM 618 O O . SER A 1 84 ? 8.192 -8.460 -6.365 1.00 96.00 84 SER A O 1
ATOM 620 N N . ARG A 1 85 ? 7.274 -6.415 -6.537 1.00 96.50 85 ARG A N 1
ATOM 621 C CA . ARG A 1 85 ? 6.465 -6.409 -5.304 1.00 96.50 85 ARG A CA 1
ATOM 622 C C . ARG A 1 85 ? 5.340 -5.387 -5.392 1.00 96.50 85 ARG A C 1
ATOM 624 O O . ARG A 1 85 ? 5.390 -4.483 -6.225 1.00 96.50 85 ARG A O 1
ATOM 631 N N . ALA A 1 86 ? 4.338 -5.508 -4.524 1.00 97.75 86 ALA A N 1
ATOM 632 C CA . ALA A 1 86 ? 3.342 -4.456 -4.334 1.00 97.75 86 ALA A CA 1
ATOM 633 C C . ALA A 1 86 ? 3.691 -3.617 -3.098 1.00 97.75 86 ALA A C 1
ATOM 635 O O . ALA A 1 86 ? 4.103 -4.152 -2.069 1.00 97.75 86 ALA A O 1
ATOM 636 N N . ASN A 1 87 ? 3.503 -2.304 -3.187 1.00 98.00 87 ASN A N 1
ATOM 637 C CA . ASN A 1 87 ? 3.774 -1.356 -2.115 1.00 98.00 87 ASN A CA 1
ATOM 638 C C . ASN A 1 87 ? 2.531 -0.498 -1.868 1.00 98.00 87 ASN A C 1
ATOM 640 O O . ASN A 1 87 ? 2.158 0.315 -2.706 1.00 98.00 87 ASN A O 1
ATOM 644 N N . ILE A 1 88 ? 1.858 -0.703 -0.738 1.00 98.06 88 ILE A N 1
ATOM 645 C CA . ILE A 1 88 ? 0.573 -0.062 -0.444 1.00 98.06 88 ILE A CA 1
ATOM 646 C C . ILE A 1 88 ? 0.761 0.969 0.667 1.00 98.06 88 ILE A C 1
ATOM 648 O O . ILE A 1 88 ? 1.006 0.600 1.816 1.00 98.06 88 ILE A O 1
ATOM 652 N N . GLY A 1 89 ? 0.589 2.248 0.338 1.00 97.06 89 GLY A N 1
ATOM 653 C CA . GLY A 1 89 ? 0.582 3.367 1.278 1.00 97.06 89 GLY A CA 1
ATOM 654 C C . GLY A 1 89 ? -0.820 3.788 1.715 1.00 97.06 89 GLY A C 1
ATOM 655 O O . GLY A 1 89 ? -1.795 3.611 0.983 1.00 97.06 89 GLY A O 1
ATOM 656 N N . LEU A 1 90 ? -0.931 4.376 2.906 1.00 95.25 90 LEU A N 1
ATOM 657 C CA . LEU A 1 90 ? -2.148 5.027 3.391 1.00 95.25 90 LEU A CA 1
ATOM 658 C C . LEU A 1 90 ? -1.837 6.160 4.374 1.00 95.25 90 LEU A C 1
ATOM 660 O O . LEU A 1 90 ? -0.784 6.167 5.018 1.00 95.25 90 LEU A O 1
ATOM 664 N N . TRP A 1 91 ? -2.803 7.064 4.537 1.00 92.06 91 TRP A N 1
ATOM 665 C CA . TRP A 1 91 ? -2.835 8.039 5.628 1.00 92.06 91 TRP A CA 1
ATOM 666 C C . TRP A 1 91 ? -3.930 7.684 6.617 1.00 92.06 91 TRP A C 1
ATOM 668 O O . TRP A 1 91 ? -5.031 7.265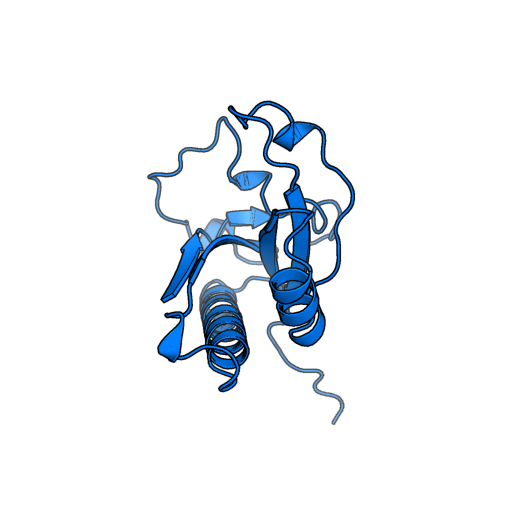 6.251 1.00 92.06 91 TRP A O 1
ATOM 678 N N . VAL A 1 92 ? -3.636 7.888 7.891 1.00 92.38 92 VAL A N 1
ATOM 679 C CA . VAL A 1 92 ? -4.598 7.724 8.974 1.00 92.38 92 VAL A CA 1
ATOM 680 C C . VAL A 1 92 ? -4.478 8.903 9.921 1.00 92.38 92 VAL A C 1
ATOM 682 O O . VAL A 1 92 ? -3.382 9.385 10.190 1.00 92.38 92 VAL A O 1
ATOM 685 N N . GLU A 1 93 ? -5.606 9.397 10.426 1.00 91.81 93 GLU A N 1
ATOM 686 C CA . GLU A 1 93 ? -5.590 10.452 11.437 1.00 91.81 93 GLU A CA 1
ATOM 687 C C . GLU A 1 93 ? -4.750 10.015 12.645 1.00 91.81 93 GLU A C 1
ATOM 689 O O . GLU A 1 93 ? -4.903 8.904 13.165 1.00 91.81 93 GLU A O 1
ATOM 694 N N . ALA A 1 94 ? -3.889 10.909 13.128 1.00 92.12 94 ALA A N 1
ATOM 695 C CA . ALA A 1 94 ? -2.942 10.624 14.201 1.00 92.12 94 ALA A CA 1
ATOM 696 C C . ALA A 1 94 ? -3.642 10.236 15.513 1.00 92.12 94 ALA A C 1
ATOM 698 O O . ALA A 1 94 ? -3.072 9.515 16.321 1.00 92.12 94 ALA A O 1
ATOM 699 N N . LYS A 1 95 ? -4.893 10.678 15.710 1.00 94.62 95 LYS A N 1
ATOM 700 C CA . LYS A 1 95 ? -5.720 10.356 16.886 1.00 94.62 95 LYS A CA 1
ATOM 701 C C . LYS A 1 95 ? -6.597 9.111 16.704 1.00 94.62 95 LYS A C 1
ATOM 703 O O . LYS A 1 95 ? -7.341 8.749 17.613 1.00 94.62 95 LYS A O 1
ATOM 708 N N . ASN A 1 96 ? -6.565 8.464 15.538 1.00 94.25 96 ASN A N 1
ATOM 709 C CA . ASN A 1 96 ? -7.366 7.276 15.257 1.00 94.25 96 ASN A CA 1
ATOM 710 C C . ASN A 1 96 ? -6.589 5.989 15.575 1.00 94.25 96 ASN A C 1
ATOM 712 O O . ASN A 1 96 ? -6.272 5.186 14.693 1.00 94.25 96 ASN A O 1
ATOM 716 N N . ASP A 1 97 ? -6.324 5.776 16.865 1.00 95.88 97 ASP A N 1
ATOM 717 C CA . ASP A 1 97 ? -5.575 4.618 17.373 1.00 95.88 97 ASP A CA 1
ATOM 718 C C . ASP A 1 97 ? -6.193 3.281 16.945 1.00 95.88 97 ASP A C 1
ATOM 720 O O . ASP A 1 97 ? -5.498 2.286 16.734 1.00 95.88 97 ASP A O 1
ATOM 724 N N . ALA A 1 98 ? -7.522 3.234 16.814 1.00 93.62 98 ALA A N 1
ATOM 725 C CA . ALA A 1 98 ? -8.237 2.029 16.411 1.00 93.62 98 ALA A CA 1
ATOM 726 C C . ALA A 1 98 ? -7.917 1.629 14.962 1.00 93.62 98 ALA A C 1
ATOM 728 O O . ALA A 1 98 ? -7.705 0.445 14.693 1.00 93.62 98 ALA A O 1
ATOM 729 N N . ALA A 1 99 ? -7.866 2.596 14.040 1.00 94.69 99 ALA A N 1
ATOM 730 C CA . ALA A 1 99 ? -7.486 2.347 12.654 1.00 94.69 99 ALA A CA 1
ATOM 731 C C . ALA A 1 99 ? -5.993 2.013 12.534 1.00 94.69 99 ALA A C 1
ATOM 733 O O . ALA A 1 99 ? -5.650 1.038 11.873 1.00 94.69 99 ALA A O 1
ATOM 734 N N . GLN A 1 100 ? -5.120 2.736 13.243 1.00 97.06 100 GLN A N 1
ATOM 735 C CA . GLN A 1 100 ? -3.683 2.439 13.268 1.00 97.06 100 GLN A CA 1
ATOM 736 C C . GLN A 1 100 ? -3.416 0.995 13.723 1.00 97.06 100 GLN A C 1
ATOM 738 O O . GLN A 1 100 ? -2.769 0.230 13.009 1.00 97.06 100 GLN A O 1
ATOM 743 N N . ARG A 1 101 ? -4.013 0.560 14.844 1.00 96.94 101 ARG A N 1
ATOM 744 C CA . ARG A 1 101 ? -3.898 -0.830 15.332 1.00 96.94 101 ARG A CA 1
ATOM 745 C C . ARG A 1 101 ? -4.473 -1.852 14.356 1.00 96.94 101 ARG A C 1
ATOM 747 O O . ARG A 1 101 ? -3.946 -2.958 14.244 1.00 96.94 101 ARG A O 1
ATOM 754 N N . LEU A 1 102 ? -5.563 -1.511 13.666 1.00 96.19 102 LEU A N 1
ATOM 755 C CA . LEU A 1 102 ? -6.132 -2.369 12.631 1.00 96.19 102 LEU A CA 1
ATOM 756 C C . LEU A 1 102 ? -5.128 -2.587 11.493 1.00 96.19 102 LEU A C 1
ATOM 758 O O . LEU A 1 102 ? -4.902 -3.736 11.115 1.00 96.19 102 LEU A O 1
ATOM 762 N N . TYR A 1 103 ? -4.525 -1.516 10.976 1.00 97.62 103 TYR A N 1
ATOM 763 C CA . TYR A 1 103 ? -3.550 -1.591 9.890 1.00 97.62 103 TYR A CA 1
ATOM 764 C C . TYR A 1 103 ? -2.271 -2.313 10.322 1.00 97.62 103 TYR A C 1
ATOM 766 O O . TYR A 1 103 ? -1.838 -3.226 9.620 1.00 97.62 103 TYR A O 1
ATOM 774 N N . GLN A 1 104 ? -1.735 -2.019 11.512 1.00 98.00 104 GLN A N 1
ATOM 775 C CA . GLN A 1 104 ? -0.608 -2.767 12.089 1.00 98.00 104 GLN A CA 1
ATOM 776 C C . GLN A 1 104 ? -0.912 -4.259 12.202 1.00 98.00 104 GLN A C 1
ATOM 778 O O . GLN A 1 104 ? -0.133 -5.102 11.767 1.00 98.00 104 GLN A O 1
ATOM 783 N N . GLY A 1 105 ? -2.101 -4.603 12.704 1.00 97.31 105 GLY A N 1
ATOM 784 C CA . GLY A 1 105 ? -2.566 -5.984 12.769 1.00 97.31 105 GLY A CA 1
ATOM 785 C C . GLY A 1 105 ? -2.745 -6.646 11.399 1.00 97.31 105 GLY A C 1
ATOM 786 O O . GLY A 1 105 ? -2.904 -7.864 11.348 1.00 97.31 105 GLY A O 1
ATOM 787 N N . CYS A 1 106 ? -2.748 -5.874 10.312 1.00 96.75 106 CYS A N 1
ATOM 788 C CA . CYS A 1 106 ? -2.753 -6.341 8.927 1.00 96.75 106 CYS A CA 1
ATOM 789 C C . CYS A 1 106 ? -1.372 -6.218 8.257 1.00 96.75 106 CYS A C 1
ATOM 791 O O . CYS A 1 106 ? -1.297 -6.337 7.041 1.00 96.75 106 CYS A O 1
ATOM 793 N N . GLY A 1 107 ? -0.293 -5.986 9.010 1.00 97.06 107 GLY A N 1
ATOM 794 C CA . GLY A 1 107 ? 1.078 -5.955 8.492 1.00 97.06 107 GLY A CA 1
ATOM 795 C C . GLY A 1 107 ? 1.537 -4.608 7.930 1.00 97.06 107 GLY A C 1
ATOM 796 O O . GLY A 1 107 ? 2.562 -4.570 7.260 1.00 97.06 107 GLY A O 1
ATOM 797 N N . TYR A 1 108 ? 0.800 -3.520 8.169 1.00 97.75 108 TYR A N 1
ATOM 798 C CA . TYR A 1 108 ? 1.275 -2.172 7.849 1.00 97.75 108 TYR A CA 1
ATOM 799 C C . TYR A 1 108 ? 2.189 -1.645 8.956 1.00 97.75 108 TYR A C 1
ATOM 801 O O . TYR A 1 108 ? 1.918 -1.832 10.142 1.00 97.75 108 TYR A O 1
ATOM 809 N N . SER A 1 109 ? 3.216 -0.903 8.570 1.00 97.81 109 SER A N 1
ATOM 810 C CA . SER A 1 109 ? 4.151 -0.243 9.482 1.00 97.81 109 SER A CA 1
ATOM 811 C C . SER A 1 109 ? 4.056 1.267 9.332 1.00 97.81 109 SER A C 1
ATOM 813 O O . SER A 1 109 ? 3.695 1.758 8.264 1.00 97.81 109 SER A O 1
ATOM 815 N N . PHE A 1 110 ? 4.377 2.009 10.393 1.00 97.50 110 PHE A N 1
ATOM 816 C CA . PHE A 1 110 ? 4.547 3.457 10.287 1.00 97.50 110 PHE A CA 1
ATOM 817 C C . PHE A 1 110 ? 5.704 3.772 9.344 1.00 97.50 110 PHE A C 1
ATOM 819 O O . PHE A 1 110 ? 6.749 3.122 9.410 1.00 97.50 110 PHE A O 1
ATOM 826 N N . LEU A 1 111 ? 5.497 4.757 8.478 1.00 96.00 111 LEU A N 1
ATOM 827 C CA . LEU A 1 111 ? 6.530 5.265 7.590 1.00 96.00 111 LEU A CA 1
ATOM 828 C C . LEU A 1 111 ? 7.128 6.554 8.168 1.00 96.00 111 LEU A C 1
ATOM 830 O O . LEU A 1 111 ? 6.478 7.215 8.980 1.00 96.00 111 LEU A O 1
ATOM 834 N N . PRO A 1 112 ? 8.365 6.909 7.782 1.00 92.88 112 PRO A N 1
ATOM 835 C CA . PRO A 1 112 ? 8.940 8.200 8.127 1.00 92.88 112 PRO A CA 1
ATOM 836 C C . PRO A 1 112 ? 8.075 9.358 7.617 1.00 92.88 112 PRO A C 1
ATOM 838 O O . PRO A 1 112 ? 7.388 9.236 6.598 1.00 92.88 112 PRO A O 1
ATOM 841 N N . ASP A 1 113 ? 8.166 10.495 8.303 1.00 86.56 113 ASP A N 1
ATOM 842 C CA . ASP A 1 113 ? 7.570 11.738 7.824 1.00 86.56 113 ASP A CA 1
ATOM 843 C C . ASP A 1 113 ? 8.178 12.122 6.469 1.00 86.56 113 ASP A C 1
ATOM 845 O O . ASP A 1 113 ? 9.401 12.137 6.302 1.00 86.56 113 ASP A O 1
ATOM 849 N N . ASP A 1 114 ? 7.321 12.471 5.510 1.00 85.06 114 ASP A N 1
ATOM 850 C CA . ASP A 1 114 ? 7.737 12.942 4.191 1.00 85.06 114 ASP A CA 1
ATOM 851 C C . ASP A 1 114 ? 7.309 14.404 3.992 1.00 85.06 114 ASP A C 1
ATOM 853 O O . ASP A 1 114 ? 6.110 14.696 3.892 1.00 85.06 114 ASP A O 1
ATOM 857 N N . PRO A 1 115 ? 8.271 15.342 3.889 1.00 81.19 115 PRO A N 1
ATOM 858 C CA . PRO A 1 115 ? 7.995 16.743 3.605 1.00 81.19 115 PRO A CA 1
ATOM 859 C C . PRO A 1 115 ? 7.156 16.984 2.346 1.00 81.19 115 PRO A C 1
ATOM 861 O O . PRO A 1 115 ? 6.452 17.992 2.285 1.00 81.19 115 PRO A O 1
ATOM 864 N N . ALA A 1 116 ? 7.188 16.075 1.365 1.00 79.50 116 ALA A N 1
ATOM 865 C CA . ALA A 1 116 ? 6.402 16.181 0.137 1.00 79.50 116 ALA A CA 1
ATOM 866 C C . ALA A 1 116 ? 4.884 16.166 0.393 1.00 79.50 116 ALA A C 1
ATOM 868 O O . ALA A 1 116 ? 4.114 16.680 -0.418 1.00 79.50 116 ALA A O 1
ATOM 869 N N . LEU A 1 117 ? 4.450 15.635 1.540 1.00 78.06 117 LEU A N 1
ATOM 870 C CA . LEU A 1 117 ? 3.045 15.593 1.946 1.00 78.06 117 LEU A CA 1
ATOM 871 C C . LEU A 1 117 ? 2.598 16.840 2.716 1.00 78.06 117 LEU A C 1
ATOM 873 O O . LEU A 1 117 ? 1.407 17.142 2.769 1.00 78.06 117 LEU A O 1
ATOM 877 N N . ASN A 1 118 ? 3.533 17.636 3.239 1.00 69.31 118 ASN A N 1
ATOM 878 C CA . ASN A 1 118 ? 3.218 18.812 4.056 1.00 69.31 118 ASN A CA 1
ATOM 879 C C . ASN A 1 118 ? 2.577 19.966 3.260 1.00 69.31 118 ASN A C 1
ATOM 881 O O . ASN A 1 118 ? 1.998 20.872 3.855 1.00 69.31 118 ASN A O 1
ATOM 885 N N . ALA A 1 119 ? 2.659 19.939 1.926 1.00 57.78 119 ALA A N 1
ATOM 886 C CA . ALA A 1 119 ? 2.163 21.004 1.052 1.00 57.78 119 ALA A CA 1
ATOM 887 C C . ALA A 1 119 ? 0.701 20.824 0.584 1.00 57.78 119 ALA A C 1
ATOM 889 O O . ALA A 1 119 ? 0.138 21.748 -0.000 1.00 57.78 119 ALA A O 1
ATOM 890 N N . GLY A 1 120 ? 0.078 19.659 0.817 1.00 54.22 120 GLY A N 1
ATOM 891 C CA . GLY A 1 120 ? -1.215 19.294 0.212 1.00 54.22 120 GLY A CA 1
ATOM 892 C C . GLY A 1 120 ? -2.453 19.415 1.110 1.00 54.22 120 GLY A C 1
ATOM 893 O O . GLY A 1 120 ? -3.575 19.289 0.619 1.00 54.22 120 GLY A O 1
ATOM 894 N N . HIS A 1 121 ? -2.287 19.647 2.414 1.00 50.34 121 HIS A N 1
ATOM 895 C CA . HIS A 1 121 ? -3.383 19.534 3.379 1.00 50.34 121 HIS A CA 1
ATOM 896 C C . HIS A 1 121 ? -3.864 20.910 3.870 1.00 50.34 121 HIS A C 1
ATOM 898 O O . HIS A 1 121 ? -3.280 21.516 4.767 1.00 50.34 121 HIS A O 1
ATOM 904 N N . GLY A 1 122 ? -4.976 21.402 3.309 1.00 55.66 122 GLY A N 1
ATOM 905 C CA . GLY A 1 122 ? -5.843 22.351 4.024 1.00 55.66 122 GLY A CA 1
ATOM 906 C C . GLY A 1 122 ? -6.394 21.716 5.311 1.00 55.66 122 GLY A C 1
ATOM 907 O O . GLY A 1 122 ? -6.372 20.498 5.415 1.00 55.66 122 GLY A O 1
ATOM 908 N N . VAL A 1 123 ? -6.856 22.537 6.273 1.00 49.31 123 VAL A N 1
ATOM 909 C CA . VAL A 1 123 ? -7.210 22.178 7.673 1.00 49.31 123 VAL A CA 1
ATOM 910 C C . VAL A 1 123 ? -6.333 21.045 8.215 1.00 49.31 123 VAL A C 1
ATOM 912 O O . VAL A 1 123 ? -6.636 19.879 8.004 1.00 49.31 123 VAL A O 1
ATOM 915 N N . GLN A 1 124 ? -5.269 21.401 8.942 1.00 67.38 124 GLN A N 1
ATOM 916 C CA . GLN A 1 124 ? -4.325 20.480 9.589 1.00 67.38 124 GLN A CA 1
ATOM 917 C C . GLN A 1 124 ? -5.040 19.458 10.491 1.00 67.38 124 GLN A C 1
ATOM 919 O O . GLN A 1 124 ? -5.118 19.623 11.706 1.00 67.38 124 GLN A O 1
ATOM 924 N N . ILE A 1 125 ? 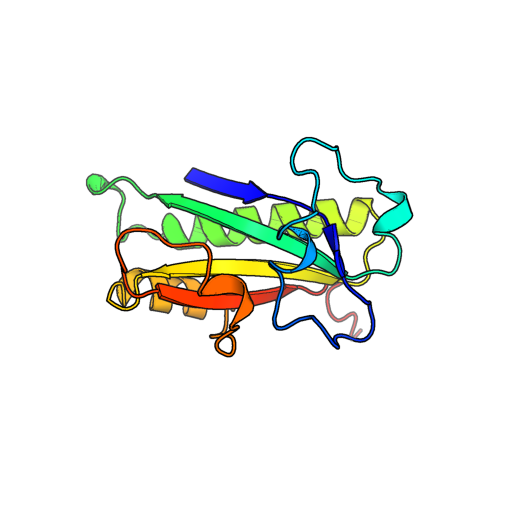-5.571 18.389 9.907 1.00 72.94 125 ILE A N 1
ATOM 925 C CA . ILE A 1 125 ? -5.904 17.170 10.621 1.00 72.94 125 ILE A CA 1
ATOM 926 C C . ILE A 1 125 ? -4.571 16.436 10.725 1.00 72.94 125 ILE A C 1
ATOM 928 O O . ILE A 1 125 ? -4.034 16.040 9.690 1.00 72.94 125 IL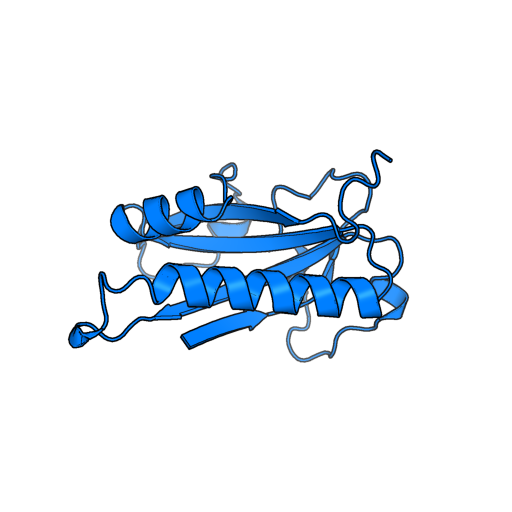E A O 1
ATOM 932 N N . PRO A 1 126 ? -3.993 16.286 11.929 1.00 85.44 126 PRO A N 1
ATOM 933 C CA . PRO A 1 126 ? -2.742 15.563 12.076 1.00 85.44 126 PRO A CA 1
ATOM 934 C C . PRO A 1 126 ? -2.935 14.134 11.574 1.00 85.44 126 PRO A C 1
ATOM 936 O O . PRO A 1 126 ? -3.875 13.453 11.994 1.00 85.44 126 PRO A O 1
ATOM 939 N N . GLN A 1 127 ? -2.067 13.691 10.674 1.00 88.69 127 GLN A N 1
ATOM 940 C CA . GLN A 1 127 ? -2.089 12.361 10.075 1.00 88.69 127 GLN A CA 1
ATOM 941 C C . GLN A 1 127 ? -0.728 11.699 10.251 1.00 88.69 127 GLN A C 1
ATOM 943 O O . GLN A 1 127 ? 0.283 12.373 10.416 1.00 88.69 127 GLN A O 1
ATOM 948 N N . VAL A 1 128 ? -0.726 10.374 10.214 1.00 92.62 128 VAL A N 1
ATOM 949 C CA . VAL A 1 128 ? 0.476 9.548 10.129 1.00 92.62 128 VAL A CA 1
ATOM 950 C C . VAL A 1 128 ? 0.389 8.691 8.875 1.00 92.62 128 VAL A C 1
ATOM 952 O O . VAL A 1 128 ? -0.702 8.289 8.451 1.00 92.62 128 VAL A O 1
ATOM 955 N N . THR A 1 129 ? 1.539 8.425 8.273 1.00 94.69 129 THR A N 1
ATOM 956 C CA . THR A 1 129 ? 1.672 7.570 7.098 1.00 94.69 129 THR A CA 1
ATOM 957 C C . THR A 1 129 ? 1.956 6.140 7.526 1.00 94.69 129 THR A C 1
ATOM 959 O O . THR A 1 129 ? 2.706 5.871 8.469 1.00 94.69 129 THR A O 1
ATOM 962 N N . MET A 1 130 ? 1.337 5.192 6.831 1.00 97.25 130 MET A N 1
ATOM 963 C CA . MET A 1 130 ? 1.627 3.776 7.004 1.00 97.25 130 MET A CA 1
ATOM 964 C C . MET A 1 130 ? 1.795 3.103 5.648 1.00 97.25 130 MET A C 1
ATOM 966 O O . MET A 1 130 ? 1.146 3.484 4.675 1.00 97.25 130 MET A O 1
ATOM 970 N N . GLY A 1 131 ? 2.649 2.088 5.596 1.00 97.38 131 GLY A N 1
ATOM 971 C CA . GLY A 1 131 ? 2.983 1.361 4.378 1.00 97.38 131 GLY A CA 1
ATOM 972 C C . GLY A 1 131 ? 3.043 -0.137 4.604 1.00 97.38 131 GLY A C 1
ATOM 973 O O . GLY A 1 131 ? 3.310 -0.601 5.715 1.00 97.38 131 GLY A O 1
ATOM 974 N N . ARG A 1 132 ? 2.802 -0.896 3.540 1.00 97.31 132 ARG A N 1
ATOM 975 C CA . ARG A 1 132 ? 2.985 -2.344 3.518 1.00 97.31 132 ARG A CA 1
ATOM 976 C C . ARG A 1 132 ? 3.595 -2.771 2.191 1.00 97.31 132 ARG A C 1
ATOM 978 O O . ARG A 1 132 ? 2.954 -2.633 1.150 1.00 97.31 132 ARG A O 1
ATOM 985 N N . LEU A 1 133 ? 4.795 -3.342 2.262 1.00 97.19 133 LEU A N 1
ATOM 986 C CA . LEU A 1 133 ? 5.370 -4.124 1.172 1.00 97.19 133 LEU A CA 1
ATOM 987 C C . LEU A 1 133 ? 4.744 -5.522 1.172 1.00 97.19 133 LEU A C 1
ATOM 989 O O . LEU A 1 133 ? 4.523 -6.116 2.231 1.00 97.19 133 LEU A O 1
ATOM 993 N N . 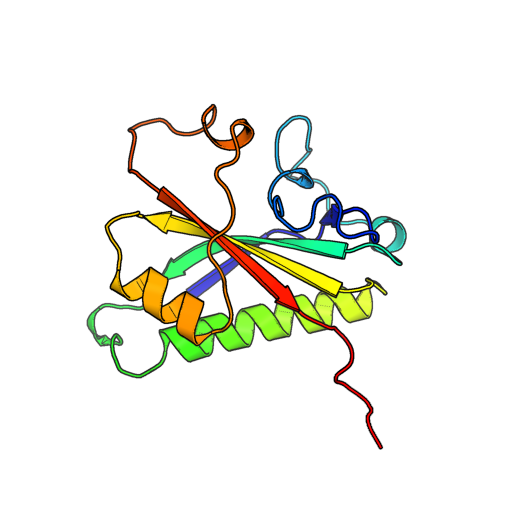VAL A 1 134 ? 4.422 -6.020 -0.015 1.00 96.94 134 VAL A N 1
ATOM 994 C CA . VAL A 1 134 ? 3.778 -7.314 -0.231 1.00 96.94 134 VAL A CA 1
ATOM 995 C C . VAL A 1 134 ? 4.558 -8.064 -1.298 1.00 96.94 134 VAL A C 1
ATOM 997 O O . VAL A 1 134 ? 4.584 -7.652 -2.462 1.00 96.94 134 VAL A O 1
ATOM 1000 N N . ASP A 1 135 ? 5.149 -9.185 -0.903 1.00 94.56 135 ASP A N 1
ATOM 1001 C CA . ASP A 1 135 ? 5.782 -10.108 -1.836 1.00 94.56 135 ASP A CA 1
ATOM 1002 C C . ASP A 1 135 ? 4.719 -10.796 -2.700 1.00 94.56 135 ASP A C 1
ATOM 1004 O O . ASP A 1 135 ? 3.635 -11.175 -2.239 1.00 94.56 135 ASP A O 1
ATOM 1008 N N . LEU A 1 136 ? 5.008 -10.923 -3.993 1.00 92.50 136 LEU A N 1
ATOM 1009 C CA . LEU A 1 136 ? 4.035 -11.431 -4.963 1.00 92.50 136 LEU A CA 1
ATOM 1010 C C . LEU A 1 136 ? 3.984 -12.954 -4.983 1.00 92.50 136 LEU A C 1
ATOM 1012 O O . LEU A 1 136 ? 2.915 -13.552 -5.128 1.00 92.50 136 LEU A O 1
ATOM 1016 N N . PHE A 1 137 ? 5.132 -13.584 -4.790 1.00 84.19 137 PHE A N 1
ATOM 1017 C CA . PHE A 1 137 ? 5.274 -15.024 -4.680 1.00 84.19 137 PHE A CA 1
ATOM 1018 C C . PHE A 1 137 ? 5.629 -15.314 -3.227 1.00 84.19 137 PHE A C 1
ATOM 1020 O O . PHE A 1 137 ? 6.501 -14.655 -2.668 1.00 84.19 137 PHE A O 1
ATOM 1027 N N . GLY A 1 138 ? 4.900 -16.230 -2.585 1.00 69.56 138 GLY A N 1
ATOM 1028 C CA . GLY A 1 138 ? 5.256 -16.639 -1.227 1.00 69.56 138 GLY A CA 1
ATOM 1029 C C . GLY A 1 138 ? 6.659 -17.243 -1.213 1.00 69.56 138 GLY A C 1
ATOM 1030 O O . GLY A 1 138 ? 7.112 -17.733 -2.248 1.00 69.56 138 GLY A O 1
ATOM 1031 N N . ASP A 1 139 ? 7.317 -17.239 -0.054 1.00 48.41 139 ASP A N 1
ATOM 1032 C CA . ASP A 1 139 ? 8.548 -18.002 0.149 1.00 48.41 139 ASP A CA 1
ATOM 1033 C C . ASP A 1 139 ? 8.313 -19.455 -0.285 1.00 48.41 139 ASP A C 1
ATOM 1035 O O . ASP A 1 139 ? 7.714 -20.256 0.433 1.00 48.41 139 ASP A O 1
ATOM 1039 N N . THR A 1 140 ? 8.792 -19.825 -1.470 1.00 43.44 140 THR A N 1
ATOM 1040 C CA . THR A 1 140 ? 8.959 -21.225 -1.850 1.00 43.44 140 THR A CA 1
ATOM 1041 C C . THR A 1 140 ? 10.227 -21.733 -1.179 1.00 43.44 140 THR A C 1
ATOM 1043 O O . THR A 1 140 ? 11.227 -21.999 -1.838 1.00 43.44 140 THR A O 1
ATOM 1046 N N . SER A 1 141 ? 10.208 -21.826 0.148 1.00 36.78 141 SER A N 1
ATOM 1047 C CA . SER A 1 141 ? 11.112 -22.716 0.874 1.00 36.78 141 SER A CA 1
ATOM 1048 C C . SER A 1 141 ? 10.447 -24.092 0.903 1.00 36.78 141 SER A C 1
ATOM 1050 O O . SER A 1 141 ? 9.665 -24.412 1.796 1.00 36.78 141 SER A O 1
ATOM 1052 N N . GLY A 1 142 ? 10.682 -24.845 -0.175 1.00 36.53 142 GLY A N 1
ATOM 1053 C CA . GLY A 1 142 ? 10.452 -26.289 -0.242 1.00 36.53 142 GLY A CA 1
ATOM 1054 C C . GLY A 1 142 ? 11.660 -27.067 0.260 1.00 36.53 142 GLY A C 1
ATOM 1055 O O . GLY A 1 142 ? 12.773 -26.494 0.243 1.00 36.53 142 GLY A O 1
#

Organism: NCBI:txid1955775

InterPro domains:
  IPR000182 GNAT domain [PF13508] (46-108)
  IPR000182 GNAT domain [PS51186] (50-135)
  IPR016181 Acyl-CoA N-acyltransferase [SSF55729] (47-132)